Protein AF-Q2KKU3-F1 (afdb_monomer_lite)

Radius of gyration: 19.23 Å; chains: 1; bounding box: 48×35×45 Å

pLDDT: mean 78.04, std 16.97, range [41.41, 92.94]

Structure (mmCIF, N/CA/C/O backbone):
data_AF-Q2KKU3-F1
#
_entry.id   AF-Q2KKU3-F1
#
loop_
_atom_site.group_PDB
_atom_site.id
_atom_site.type_symbol
_atom_site.label_atom_id
_atom_site.label_alt_id
_atom_site.label_comp_id
_atom_site.label_asym_id
_atom_site.label_entity_id
_atom_site.label_seq_id
_atom_site.pdbx_PDB_ins_code
_atom_site.Cartn_x
_atom_site.Cartn_y
_atom_site.Cartn_z
_atom_site.occupancy
_atom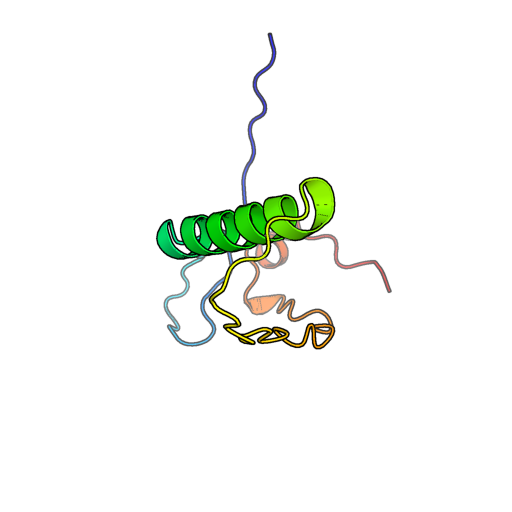_site.B_iso_or_equiv
_atom_site.auth_seq_id
_atom_site.auth_comp_id
_atom_site.auth_asym_id
_atom_site.auth_atom_id
_atom_site.pdbx_PDB_model_num
ATOM 1 N N . ARG A 1 1 ? -16.833 13.682 -15.839 1.00 68.38 1 ARG A N 1
ATOM 2 C CA . ARG A 1 1 ? -15.666 13.755 -14.925 1.00 68.38 1 ARG A CA 1
ATOM 3 C C . ARG A 1 1 ? -16.104 13.115 -13.612 1.00 68.38 1 ARG A C 1
ATOM 5 O O . ARG A 1 1 ? -17.049 13.624 -13.032 1.00 68.38 1 ARG A O 1
ATOM 12 N N . GLY A 1 2 ? -15.543 11.968 -13.233 1.00 84.12 2 GLY A N 1
ATOM 13 C CA . GLY A 1 2 ? -15.905 11.257 -11.999 1.00 84.12 2 GLY A CA 1
ATOM 14 C C . GLY A 1 2 ? -14.782 11.352 -10.970 1.00 84.12 2 GLY A C 1
ATOM 15 O O . GLY A 1 2 ? -13.618 11.434 -11.360 1.00 84.12 2 GLY A O 1
ATOM 16 N N . THR A 1 3 ? -15.131 11.349 -9.686 1.00 87.25 3 THR A N 1
ATOM 17 C CA . THR A 1 3 ? -14.175 11.300 -8.573 1.00 87.25 3 THR A CA 1
ATOM 18 C C . THR A 1 3 ? -14.289 9.937 -7.909 1.00 87.25 3 THR A C 1
ATOM 20 O O . THR A 1 3 ? -15.389 9.525 -7.546 1.00 87.25 3 THR A O 1
ATOM 23 N N . VAL A 1 4 ? -13.166 9.241 -7.747 1.00 83.50 4 VAL A N 1
ATOM 24 C CA . VAL A 1 4 ? -13.105 8.004 -6.960 1.00 83.50 4 VAL A CA 1
ATOM 25 C C . VAL A 1 4 ? -12.818 8.379 -5.510 1.00 83.50 4 VAL A C 1
ATOM 27 O O . VAL A 1 4 ? -11.848 9.082 -5.237 1.00 83.50 4 VAL A O 1
ATOM 30 N N . ILE A 1 5 ? -13.659 7.911 -4.588 1.00 86.12 5 ILE A N 1
ATOM 31 C CA . ILE A 1 5 ? -13.452 8.050 -3.144 1.00 86.12 5 ILE A CA 1
ATOM 32 C C . ILE A 1 5 ? -13.046 6.675 -2.618 1.00 86.12 5 ILE A C 1
ATOM 34 O O . ILE A 1 5 ? -13.803 5.715 -2.737 1.00 86.12 5 ILE A O 1
ATOM 38 N N . MET A 1 6 ? -11.844 6.584 -2.054 1.00 84.62 6 MET A N 1
ATOM 39 C CA . MET A 1 6 ? -11.343 5.379 -1.394 1.00 84.62 6 MET A CA 1
ATOM 40 C C . MET A 1 6 ? -11.322 5.600 0.114 1.00 84.62 6 MET A C 1
ATOM 42 O O . MET A 1 6 ? -10.860 6.638 0.585 1.00 84.62 6 MET A O 1
ATOM 46 N N . ARG A 1 7 ? -11.783 4.600 0.868 1.00 88.25 7 ARG A N 1
ATOM 47 C CA . ARG A 1 7 ? -11.642 4.539 2.323 1.00 88.25 7 ARG A CA 1
ATOM 48 C C . ARG A 1 7 ? -10.688 3.392 2.673 1.00 88.25 7 ARG A C 1
ATOM 50 O O . ARG A 1 7 ? -11.143 2.252 2.749 1.00 88.25 7 ARG A O 1
ATOM 57 N N . PRO A 1 8 ? -9.382 3.654 2.842 1.00 90.25 8 PRO A N 1
ATOM 58 C CA . PRO A 1 8 ? -8.460 2.635 3.321 1.00 90.25 8 PRO A CA 1
ATOM 59 C C . PRO A 1 8 ? -8.778 2.265 4.776 1.00 90.25 8 PRO A C 1
ATOM 61 O O . PRO A 1 8 ? -9.186 3.116 5.567 1.00 90.25 8 PRO A O 1
ATOM 64 N N . PHE A 1 9 ? -8.576 0.994 5.114 1.00 91.88 9 PHE A N 1
ATOM 65 C CA . PHE A 1 9 ? -8.657 0.482 6.481 1.00 91.88 9 PHE A CA 1
ATOM 66 C C . PHE A 1 9 ? -7.250 0.309 7.047 1.00 91.88 9 PHE A C 1
ATOM 68 O O . PHE A 1 9 ? -6.334 -0.072 6.317 1.00 91.88 9 PHE A O 1
ATOM 75 N N . GLY A 1 10 ? -7.084 0.597 8.334 1.00 92.25 10 GLY A N 1
ATOM 76 C CA . GLY A 1 10 ? -5.806 0.493 9.026 1.00 92.25 10 GLY A CA 1
ATOM 77 C C . GLY A 1 10 ? -5.536 -0.869 9.667 1.00 92.25 10 GLY A C 1
ATOM 78 O O . GLY A 1 10 ? -6.374 -1.780 9.662 1.00 92.25 10 GLY A O 1
ATOM 79 N N . GLN A 1 11 ? -4.342 -0.982 10.241 1.00 91.12 11 GLN A N 1
ATOM 80 C CA . GLN A 1 11 ? -3.894 -2.112 11.052 1.00 91.12 11 GLN A CA 1
ATOM 81 C C . GLN A 1 11 ? -3.399 -1.613 12.410 1.00 91.12 11 GLN A C 1
ATOM 83 O O . GLN A 1 11 ? -2.735 -0.582 12.483 1.00 91.12 11 GLN A O 1
ATOM 88 N N . ALA A 1 12 ? -3.722 -2.335 13.476 1.00 92.44 12 ALA A N 1
ATOM 89 C CA . ALA A 1 12 ? -3.217 -2.052 14.808 1.00 92.44 12 ALA A CA 1
ATOM 90 C C . ALA A 1 12 ? -1.777 -2.549 14.960 1.00 92.44 12 ALA A C 1
ATOM 92 O O . ALA A 1 12 ? -1.388 -3.582 14.401 1.00 92.44 12 ALA A O 1
ATOM 93 N N . CYS A 1 13 ? -0.969 -1.813 15.722 1.00 88.12 13 CYS A N 1
ATOM 94 C CA . CYS A 1 13 ? 0.404 -2.217 15.978 1.00 88.12 13 CYS A CA 1
ATOM 95 C C . CYS A 1 13 ? 0.443 -3.364 16.994 1.00 88.12 13 CYS A C 1
ATOM 97 O O . CYS A 1 13 ? -0.054 -3.248 18.111 1.00 88.12 13 CYS A O 1
ATOM 99 N N . ARG A 1 14 ? 1.136 -4.453 16.647 1.00 86.44 14 ARG A N 1
ATOM 100 C CA . ARG A 1 14 ? 1.330 -5.604 17.544 1.00 86.44 14 ARG A CA 1
ATOM 101 C C . ARG A 1 14 ? 2.095 -5.262 18.833 1.00 86.44 14 ARG A C 1
ATOM 103 O O . ARG A 1 14 ? 2.015 -6.011 19.800 1.00 86.44 14 ARG A O 1
ATOM 110 N N . GLN A 1 15 ? 2.877 -4.183 18.828 1.00 88.38 15 GLN A N 1
ATOM 111 C CA . GLN A 1 15 ? 3.768 -3.814 19.933 1.00 88.38 15 GLN A CA 1
ATOM 112 C C . GLN A 1 15 ? 3.237 -2.661 20.786 1.00 88.38 15 GLN A C 1
ATOM 114 O O . GLN A 1 15 ? 3.469 -2.665 21.989 1.00 88.38 15 GLN A O 1
ATOM 119 N N . CYS A 1 16 ? 2.551 -1.685 20.186 1.00 85.50 16 CYS A N 1
ATOM 120 C CA . CYS A 1 16 ? 2.243 -0.432 20.876 1.00 85.50 16 CYS A CA 1
ATOM 121 C C . CYS A 1 16 ? 1.068 -0.525 21.865 1.00 85.50 16 CYS A C 1
ATOM 123 O O . CYS A 1 16 ? 0.983 0.341 22.728 1.00 85.50 16 CYS A O 1
ATOM 125 N N . GLN A 1 17 ? 0.213 -1.562 21.787 1.00 75.38 17 GLN A N 1
ATOM 126 C CA . GLN A 1 17 ? -0.972 -1.750 22.655 1.00 75.38 17 GLN A CA 1
ATOM 127 C C . GLN A 1 17 ? -1.794 -0.459 22.861 1.00 75.38 17 GLN A C 1
ATOM 129 O O . GLN A 1 17 ? -2.296 -0.193 23.948 1.00 75.38 17 GLN A O 1
ATOM 134 N N . ASP A 1 18 ? -1.901 0.360 21.818 1.00 82.94 18 ASP A N 1
ATOM 135 C CA . ASP A 1 18 ? -2.487 1.702 21.844 1.00 82.94 18 ASP A CA 1
ATOM 136 C C . ASP A 1 18 ? -3.941 1.737 21.343 1.00 82.94 18 ASP A C 1
ATOM 138 O O . ASP A 1 18 ? -4.530 2.811 21.256 1.00 82.94 18 ASP A O 1
ATOM 142 N N . ASP A 1 19 ? -4.519 0.572 21.020 1.00 81.00 19 ASP A N 1
ATOM 143 C CA . ASP A 1 19 ? -5.848 0.401 20.408 1.00 81.00 19 ASP A CA 1
ATOM 144 C C . ASP A 1 19 ? -6.084 1.292 19.164 1.00 81.00 19 ASP A C 1
ATOM 146 O O . ASP A 1 19 ? -7.223 1.531 18.751 1.00 81.00 19 ASP A O 1
ATOM 150 N N . GLU A 1 20 ? -5.007 1.763 18.524 1.00 91.81 20 GLU A N 1
ATOM 151 C CA . GLU A 1 20 ? -5.057 2.668 17.378 1.00 91.81 20 GLU A CA 1
ATOM 152 C C . GLU A 1 20 ? -4.851 1.914 16.055 1.00 91.81 20 GLU A 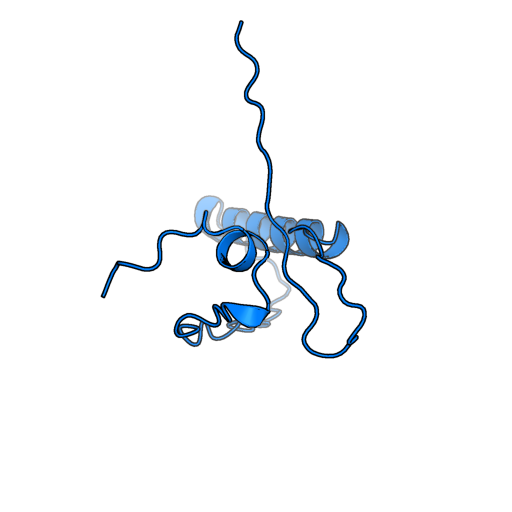C 1
ATOM 154 O O . GLU A 1 20 ? -4.066 0.969 15.952 1.00 91.81 20 GLU A O 1
ATOM 159 N N . PHE A 1 21 ? -5.562 2.341 15.005 1.00 92.69 21 PHE A N 1
ATOM 160 C CA . PHE A 1 21 ? -5.407 1.796 13.657 1.00 92.69 21 PHE A CA 1
ATOM 161 C C . PHE A 1 21 ? -4.549 2.709 12.793 1.00 92.69 21 PHE A C 1
ATOM 163 O O . PHE A 1 21 ? -4.942 3.823 12.444 1.00 92.69 21 PHE A O 1
ATOM 170 N N . TYR A 1 22 ? -3.422 2.178 12.340 1.00 90.81 22 TYR A N 1
ATOM 171 C CA . TYR A 1 22 ? -2.504 2.872 11.457 1.00 90.81 22 TYR A CA 1
ATOM 172 C C . TYR A 1 22 ? -2.908 2.648 10.003 1.00 90.81 22 TYR A C 1
ATOM 174 O O . TYR A 1 22 ? -3.019 1.509 9.539 1.00 90.81 22 TYR A O 1
ATOM 182 N N . LEU A 1 23 ? -3.150 3.738 9.274 1.00 90.25 23 LEU A N 1
ATOM 183 C CA . LEU A 1 23 ? -3.469 3.667 7.852 1.00 90.25 23 LEU A CA 1
ATOM 184 C C . LEU A 1 23 ? -2.266 3.161 7.046 1.00 90.25 23 LEU A C 1
ATOM 186 O O . LEU A 1 23 ? -1.122 3.494 7.367 1.00 90.25 23 LEU A O 1
ATOM 190 N N . PRO A 1 24 ? -2.508 2.399 5.967 1.00 85.38 24 PRO A N 1
ATOM 191 C CA . PRO A 1 24 ? -1.440 1.987 5.077 1.00 85.38 24 PRO A CA 1
ATOM 192 C C . PRO A 1 24 ? -0.795 3.216 4.435 1.00 85.38 24 PRO A C 1
ATOM 194 O O . PRO A 1 24 ? -1.472 4.137 3.974 1.00 85.38 24 PRO A O 1
ATOM 197 N N . GLY A 1 25 ? 0.529 3.201 4.371 1.00 84.94 25 GLY A N 1
ATOM 198 C CA . GLY A 1 25 ? 1.315 4.268 3.781 1.00 84.94 25 GLY A CA 1
AT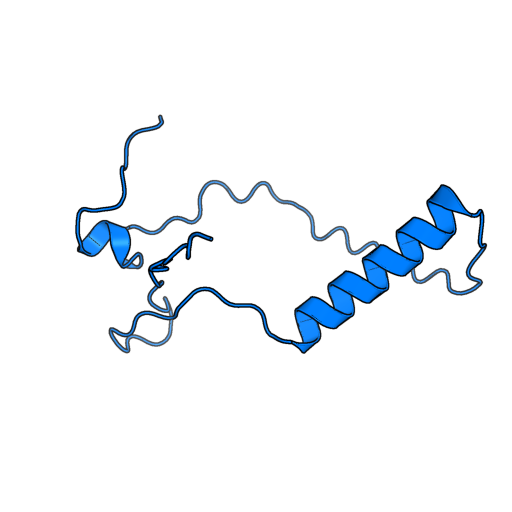OM 199 C C . GLY A 1 25 ? 2.759 3.836 3.592 1.00 84.94 25 GLY A C 1
ATOM 200 O O . GLY A 1 25 ? 3.191 2.810 4.113 1.00 84.94 25 GLY A O 1
ATOM 201 N N . PHE A 1 26 ? 3.494 4.636 2.831 1.00 84.75 26 PHE A N 1
ATOM 202 C CA . PHE A 1 26 ? 4.927 4.464 2.637 1.00 84.75 26 PHE A CA 1
ATOM 203 C C . PHE A 1 26 ? 5.638 5.712 3.125 1.00 84.75 26 PHE A C 1
ATOM 205 O O . PHE A 1 26 ? 5.171 6.833 2.884 1.00 84.75 26 PHE A O 1
ATOM 212 N N . TYR A 1 27 ? 6.794 5.541 3.759 1.00 86.75 27 TYR A N 1
ATOM 213 C CA . TYR A 1 27 ? 7.638 6.688 4.040 1.00 86.75 27 TYR A CA 1
ATOM 214 C C . TYR A 1 27 ? 8.200 7.219 2.721 1.00 86.75 27 TYR A C 1
ATOM 216 O O . TYR A 1 27 ? 8.662 6.456 1.872 1.00 86.75 27 TYR A O 1
ATOM 224 N N . LYS A 1 28 ? 8.202 8.546 2.545 1.00 90.38 28 LYS A N 1
ATOM 225 C CA . LYS A 1 28 ? 8.699 9.193 1.316 1.00 90.38 28 LYS A CA 1
ATOM 226 C C . LYS A 1 28 ? 10.085 8.677 0.909 1.00 90.38 28 LYS A C 1
ATOM 228 O O . LYS A 1 28 ? 10.312 8.401 -0.264 1.00 90.38 28 LYS A O 1
ATOM 233 N N . LYS A 1 29 ? 10.972 8.505 1.892 1.00 88.12 29 LYS A N 1
ATOM 234 C CA . LYS A 1 29 ? 12.330 7.987 1.702 1.00 88.12 29 LYS A CA 1
ATOM 235 C C . LYS A 1 29 ? 12.341 6.583 1.085 1.00 88.12 29 LYS A C 1
ATOM 237 O O . LYS A 1 29 ? 13.091 6.334 0.153 1.00 88.12 29 LYS A O 1
ATOM 242 N N . GLU A 1 30 ? 11.485 5.681 1.560 1.00 88.81 30 GLU A N 1
ATOM 243 C CA . GLU A 1 30 ? 11.411 4.311 1.034 1.00 88.81 30 GLU A CA 1
ATOM 244 C C . GLU A 1 30 ? 10.914 4.288 -0.414 1.00 88.81 30 GLU A C 1
ATOM 246 O O . GLU A 1 30 ? 11.426 3.526 -1.237 1.00 88.81 30 GLU A O 1
ATOM 251 N N . VAL A 1 31 ? 9.939 5.148 -0.738 1.00 90.25 31 VAL A N 1
ATOM 252 C CA . VAL A 1 31 ? 9.430 5.310 -2.108 1.00 90.25 31 VAL A CA 1
ATOM 253 C C . VAL A 1 31 ? 10.529 5.832 -3.026 1.00 90.25 31 VAL A C 1
ATOM 255 O O . VAL A 1 31 ? 10.732 5.292 -4.111 1.00 90.25 31 VAL A O 1
ATOM 258 N N . GLU A 1 32 ? 11.258 6.854 -2.586 1.00 92.31 32 GLU A N 1
ATOM 259 C CA . GLU A 1 32 ? 12.366 7.443 -3.334 1.00 92.31 32 GLU A CA 1
ATOM 260 C C . GLU A 1 32 ? 13.465 6.413 -3.620 1.00 92.31 32 GLU A C 1
ATOM 262 O O . GLU A 1 32 ? 13.849 6.215 -4.773 1.00 92.31 32 GLU A O 1
ATOM 267 N N . GLU A 1 33 ? 13.904 5.673 -2.602 1.00 89.94 33 GLU A N 1
ATOM 268 C CA . GLU A 1 33 ? 14.896 4.609 -2.762 1.00 89.94 33 GLU A CA 1
ATOM 269 C C . GLU A 1 33 ? 14.414 3.498 -3.707 1.00 89.94 33 GLU A C 1
ATOM 271 O O . GLU A 1 33 ? 15.185 2.993 -4.529 1.00 89.94 33 GLU A O 1
ATOM 276 N N . ALA A 1 34 ? 13.136 3.114 -3.628 1.00 91.19 34 ALA A N 1
ATOM 277 C CA . ALA A 1 34 ? 12.551 2.135 -4.539 1.00 91.19 34 ALA A CA 1
ATOM 278 C C . ALA A 1 34 ? 12.548 2.632 -5.992 1.00 91.19 34 ALA A C 1
ATOM 280 O O . ALA A 1 34 ? 12.892 1.869 -6.898 1.00 91.19 34 ALA A O 1
ATOM 281 N N . PHE A 1 35 ? 12.225 3.908 -6.213 1.00 91.81 35 PHE A N 1
ATOM 282 C CA . PHE A 1 35 ? 12.263 4.535 -7.533 1.00 91.81 35 PHE A CA 1
ATOM 283 C C . PHE A 1 35 ? 13.679 4.597 -8.100 1.00 91.81 35 PHE A C 1
ATOM 285 O O . PHE A 1 35 ? 13.885 4.222 -9.252 1.00 91.81 35 PHE A O 1
ATOM 292 N N . LEU A 1 36 ? 14.668 5.001 -7.302 1.00 90.56 36 LEU A N 1
ATOM 293 C CA . LEU A 1 36 ? 16.064 5.050 -7.741 1.00 90.56 36 LEU A CA 1
ATOM 294 C C . LEU A 1 36 ? 16.570 3.668 -8.175 1.00 90.56 36 LEU A C 1
ATOM 296 O O . LEU A 1 36 ? 17.188 3.543 -9.234 1.00 90.56 36 LEU A O 1
ATOM 300 N N . ARG A 1 37 ? 16.245 2.611 -7.417 1.00 89.25 37 ARG A N 1
ATOM 301 C CA . ARG A 1 37 ? 16.562 1.224 -7.803 1.00 89.25 37 ARG A CA 1
ATOM 302 C C . ARG A 1 37 ? 15.889 0.819 -9.114 1.00 89.25 37 ARG A C 1
ATOM 304 O O . ARG A 1 37 ? 16.516 0.168 -9.949 1.00 89.25 37 ARG A O 1
ATOM 311 N N . LEU A 1 38 ? 14.626 1.201 -9.307 1.00 90.75 38 LEU A N 1
ATOM 312 C CA . LEU A 1 38 ? 13.892 0.912 -10.538 1.00 90.75 38 LEU A CA 1
ATOM 313 C C . LEU A 1 38 ? 14.520 1.617 -11.746 1.00 90.75 38 LEU A C 1
ATOM 315 O O . LEU A 1 38 ? 14.741 0.974 -12.770 1.00 90.75 38 LEU A O 1
ATOM 319 N N . ILE A 1 39 ? 14.849 2.904 -11.612 1.00 90.69 39 ILE A N 1
ATOM 320 C CA . ILE A 1 39 ? 15.492 3.693 -12.670 1.00 90.69 39 ILE A CA 1
ATOM 321 C C . ILE A 1 39 ? 16.808 3.036 -13.094 1.00 90.69 39 ILE A C 1
ATOM 323 O O . ILE A 1 39 ? 17.006 2.807 -14.285 1.00 90.69 39 ILE A O 1
ATOM 327 N N . ARG A 1 40 ? 17.669 2.656 -12.140 1.00 86.38 40 ARG A N 1
ATOM 328 C CA . ARG A 1 40 ? 18.927 1.945 -12.438 1.00 86.38 40 ARG A CA 1
ATOM 329 C C . ARG A 1 40 ? 18.683 0.652 -13.213 1.00 86.38 40 ARG A C 1
ATOM 331 O O . ARG A 1 40 ? 19.320 0.399 -14.229 1.00 86.38 40 ARG A O 1
ATOM 338 N N . ARG A 1 41 ? 17.698 -0.146 -12.789 1.00 86.69 41 ARG A N 1
ATOM 339 C CA . ARG A 1 41 ? 17.365 -1.412 -13.459 1.00 86.69 41 ARG A CA 1
ATOM 340 C C . ARG A 1 41 ? 16.858 -1.207 -14.886 1.00 86.69 41 ARG A C 1
ATOM 342 O O . ARG A 1 41 ? 17.187 -2.005 -15.756 1.00 86.69 41 ARG A O 1
ATOM 349 N N . ILE A 1 42 ? 16.082 -0.152 -15.130 1.00 89.69 42 ILE A N 1
ATOM 350 C CA . ILE A 1 42 ? 15.626 0.220 -16.474 1.00 89.69 42 ILE A CA 1
ATOM 351 C C . ILE A 1 42 ? 16.815 0.645 -17.340 1.00 89.69 42 ILE A C 1
ATOM 353 O O . ILE A 1 42 ? 16.938 0.162 -18.460 1.00 89.69 42 ILE A O 1
ATOM 357 N N . ARG A 1 43 ? 17.708 1.496 -16.822 1.00 88.62 43 ARG A N 1
ATOM 358 C CA . ARG A 1 43 ? 18.918 1.933 -17.537 1.00 88.62 43 ARG A CA 1
ATOM 359 C C . ARG A 1 43 ? 19.778 0.745 -17.963 1.00 88.62 43 ARG A C 1
ATOM 361 O O . ARG A 1 43 ? 20.007 0.560 -19.155 1.00 88.62 43 ARG A O 1
ATOM 368 N N . LYS A 1 44 ? 20.105 -0.139 -17.020 1.00 85.56 44 LYS A N 1
ATOM 369 C CA . LYS A 1 44 ? 20.868 -1.362 -17.294 1.00 85.56 44 LYS A CA 1
ATOM 370 C C . LYS A 1 44 ? 20.183 -2.269 -18.319 1.00 85.56 44 LYS A C 1
ATOM 372 O O . LYS A 1 44 ? 20.790 -2.667 -19.305 1.00 85.56 44 LYS A O 1
ATOM 377 N N . ASN A 1 45 ? 18.908 -2.600 -18.102 1.00 86.19 45 ASN A N 1
ATOM 378 C CA . ASN A 1 45 ? 18.230 -3.626 -18.901 1.00 86.19 45 ASN A CA 1
ATOM 379 C C . ASN A 1 45 ? 17.779 -3.141 -20.281 1.00 86.19 45 ASN A C 1
ATOM 381 O O . ASN A 1 45 ? 17.692 -3.946 -21.204 1.00 86.19 45 ASN A O 1
ATOM 385 N N . CYS A 1 4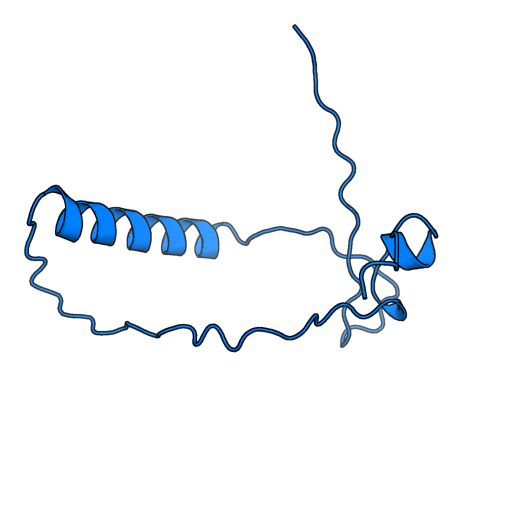6 ? 17.407 -1.867 -20.407 1.00 91.75 46 CYS A N 1
ATOM 386 C CA . CYS A 1 46 ? 16.797 -1.333 -21.624 1.00 91.75 46 CYS A CA 1
ATOM 387 C C . CYS A 1 46 ? 17.765 -0.487 -22.451 1.00 91.75 46 CYS A C 1
ATOM 389 O O . CYS A 1 46 ? 17.560 -0.371 -2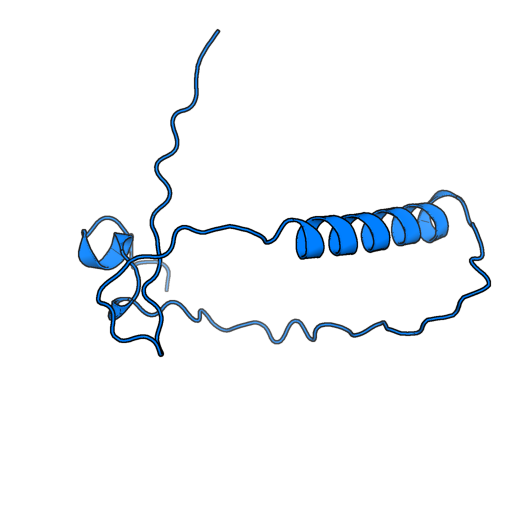3.656 1.00 91.75 46 CYS A O 1
ATOM 391 N N . TYR A 1 47 ? 18.788 0.099 -21.824 1.00 90.19 47 TYR A N 1
ATOM 392 C CA . TYR A 1 47 ? 19.724 1.008 -22.489 1.00 90.19 47 TYR A CA 1
ATOM 393 C C . TYR A 1 47 ? 21.165 0.485 -22.500 1.00 90.19 47 TYR A C 1
ATOM 395 O O . TYR A 1 47 ? 21.985 1.029 -23.228 1.00 90.19 47 TYR A O 1
ATOM 403 N N . GLY A 1 48 ? 21.463 -0.597 -21.769 1.00 83.25 48 GLY A N 1
ATOM 404 C CA . GLY A 1 48 ? 22.801 -1.190 -21.740 1.00 83.25 48 GLY A CA 1
ATOM 405 C C . GLY A 1 48 ? 23.825 -0.349 -20.980 1.00 83.25 48 GLY A C 1
ATOM 406 O O . GLY A 1 48 ? 25.017 -0.554 -21.172 1.00 83.25 48 GLY A O 1
ATOM 407 N N . ASP A 1 49 ? 23.369 0.584 -20.135 1.00 81.56 49 ASP A N 1
ATOM 408 C CA . ASP A 1 49 ? 24.248 1.373 -19.272 1.00 81.56 49 ASP A CA 1
ATOM 409 C C . ASP A 1 49 ? 24.955 0.429 -18.278 1.00 81.56 49 ASP A C 1
ATOM 411 O O . ASP A 1 49 ? 24.313 -0.206 -17.431 1.00 81.56 49 ASP A O 1
ATOM 415 N N . GLU A 1 50 ? 26.278 0.330 -18.397 1.00 67.00 50 GLU A N 1
ATOM 416 C CA . GLU A 1 50 ? 27.159 -0.321 -17.429 1.00 67.00 50 GLU A CA 1
ATOM 417 C C . GLU A 1 50 ? 27.461 0.696 -16.320 1.00 67.00 50 GLU A C 1
ATOM 419 O O . GLU A 1 50 ? 28.336 1.546 -16.457 1.00 67.00 50 GLU A O 1
ATOM 424 N N . ASP A 1 51 ? 26.680 0.680 -15.238 1.00 60.47 51 ASP A N 1
ATOM 425 C CA . ASP A 1 51 ? 27.040 1.433 -14.033 1.00 60.47 51 ASP A CA 1
ATOM 426 C C . ASP A 1 51 ? 28.266 0.742 -13.380 1.00 60.47 51 ASP A C 1
ATOM 428 O O . ASP A 1 51 ? 28.176 -0.431 -13.015 1.00 60.47 51 ASP A O 1
ATOM 432 N N . ASP A 1 52 ? 29.389 1.464 -13.224 1.00 55.59 52 ASP A N 1
ATOM 433 C CA . ASP A 1 52 ? 30.657 1.008 -12.596 1.00 55.59 52 ASP A CA 1
ATOM 434 C C . ASP A 1 52 ? 30.520 0.642 -11.100 1.00 55.59 52 ASP A C 1
ATOM 436 O O . ASP A 1 52 ? 31.409 0.030 -10.508 1.00 55.59 52 ASP A O 1
ATOM 440 N N . ASP A 1 53 ? 29.398 0.993 -10.470 1.00 56.56 53 ASP A N 1
ATOM 441 C CA . ASP A 1 53 ? 29.095 0.600 -9.098 1.00 56.56 53 ASP A CA 1
ATOM 442 C C . ASP A 1 53 ? 28.357 -0.742 -9.096 1.00 56.56 53 ASP A C 1
ATOM 444 O O . ASP A 1 53 ? 27.122 -0.816 -9.060 1.00 56.56 53 ASP A O 1
ATOM 448 N N . ASP A 1 54 ? 29.142 -1.820 -9.086 1.00 51.47 54 ASP A N 1
ATOM 449 C CA . ASP A 1 54 ? 28.711 -3.159 -8.681 1.00 51.47 54 ASP A CA 1
ATOM 450 C C . ASP A 1 54 ? 28.370 -3.166 -7.180 1.00 51.47 5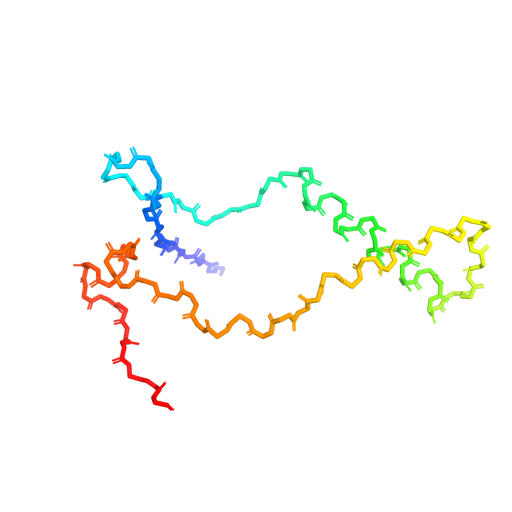4 ASP A C 1
ATOM 452 O O . ASP A 1 54 ? 28.990 -3.851 -6.366 1.00 51.47 54 ASP A O 1
ATOM 456 N N . ASP A 1 55 ? 27.362 -2.388 -6.773 1.00 50.50 55 ASP A N 1
ATOM 457 C CA . ASP A 1 55 ? 26.689 -2.647 -5.511 1.00 50.50 55 ASP A CA 1
ATOM 458 C C . ASP A 1 55 ? 25.754 -3.830 -5.739 1.00 50.50 55 ASP A C 1
ATOM 460 O O . ASP A 1 55 ? 24.543 -3.724 -5.970 1.00 50.50 55 ASP A O 1
ATOM 464 N N . ASN A 1 56 ? 26.386 -4.992 -5.628 1.00 47.00 56 ASN A N 1
ATOM 465 C CA . ASN A 1 56 ? 25.826 -6.314 -5.437 1.00 47.00 56 ASN A CA 1
ATOM 466 C C . ASN A 1 56 ? 24.930 -6.412 -4.178 1.00 47.00 56 ASN A C 1
ATOM 468 O O . ASN A 1 56 ? 24.631 -7.497 -3.685 1.00 47.00 56 ASN A O 1
ATOM 472 N N . SER A 1 57 ? 24.377 -5.299 -3.696 1.00 49.88 57 SER A N 1
ATOM 473 C CA . SER A 1 57 ? 23.144 -5.240 -2.925 1.00 49.88 57 SER A CA 1
ATOM 474 C C . SER A 1 57 ? 21.922 -5.543 -3.801 1.00 49.88 57 SER A C 1
ATOM 476 O O . SER A 1 57 ? 20.827 -5.011 -3.608 1.00 49.88 57 SER A O 1
ATOM 478 N N . ALA A 1 58 ? 22.028 -6.597 -4.613 1.00 45.81 58 ALA A N 1
ATOM 479 C CA . ALA A 1 58 ? 21.033 -7.650 -4.564 1.00 45.81 58 ALA A CA 1
ATOM 480 C C . ALA A 1 58 ? 21.005 -8.249 -3.141 1.00 45.81 58 ALA A C 1
ATOM 482 O O . ALA A 1 58 ? 21.111 -9.459 -2.941 1.00 45.81 58 ALA A O 1
ATOM 483 N N . SER A 1 59 ? 20.665 -7.423 -2.144 1.00 44.00 59 SER A N 1
ATOM 484 C CA . SER A 1 59 ? 19.650 -7.847 -1.205 1.00 44.00 59 SER A CA 1
ATOM 485 C C . SER A 1 59 ? 18.423 -8.095 -2.070 1.00 44.00 59 SER A C 1
ATOM 487 O O . SER A 1 59 ? 17.531 -7.265 -2.223 1.00 44.00 59 SER A O 1
ATOM 489 N N . SER A 1 60 ? 18.409 -9.288 -2.666 1.00 44.09 60 SER A N 1
ATOM 490 C CA . SER A 1 60 ? 17.283 -10.180 -2.563 1.00 44.09 60 SER A CA 1
ATOM 491 C C . SER A 1 60 ? 16.742 -9.964 -1.160 1.00 44.09 60 SER A C 1
ATOM 493 O O . SER A 1 60 ? 17.135 -10.646 -0.214 1.00 44.09 60 SER A O 1
ATOM 495 N N . ALA A 1 61 ? 15.870 -8.963 -1.013 1.00 42.88 61 ALA A N 1
ATOM 496 C CA . ALA A 1 61 ? 14.759 -9.044 -0.110 1.00 42.88 61 ALA A CA 1
ATOM 497 C C . ALA A 1 61 ? 14.176 -10.378 -0.518 1.00 42.88 61 ALA A C 1
ATOM 499 O O . ALA A 1 61 ? 13.542 -10.492 -1.568 1.00 42.88 61 ALA A O 1
ATOM 500 N N . ARG A 1 62 ? 14.622 -11.428 0.183 1.00 43.69 62 ARG A N 1
ATOM 501 C CA . ARG A 1 62 ? 14.150 -12.774 -0.018 1.00 43.69 62 ARG A CA 1
ATOM 502 C C . ARG A 1 62 ? 12.669 -12.543 0.101 1.00 43.69 62 ARG A C 1
ATOM 504 O O . ARG A 1 62 ? 12.188 -12.209 1.183 1.00 43.69 62 ARG A O 1
ATOM 511 N N . PHE A 1 63 ? 11.971 -12.623 -1.023 1.00 44.47 63 PHE A N 1
ATOM 512 C CA . PHE A 1 63 ? 10.543 -12.798 -1.029 1.00 44.47 63 PHE A CA 1
ATOM 513 C C . PHE A 1 63 ? 10.371 -14.211 -0.477 1.00 44.47 63 PHE A C 1
ATOM 515 O O . PHE A 1 63 ? 10.028 -15.147 -1.192 1.00 44.47 63 PHE A O 1
ATOM 522 N N . THR A 1 64 ? 10.696 -14.392 0.810 1.00 47.09 64 THR A N 1
ATOM 523 C CA . THR A 1 64 ? 10.044 -15.371 1.640 1.00 47.09 64 THR A CA 1
ATOM 524 C C . THR A 1 64 ? 8.596 -15.066 1.353 1.00 47.09 64 THR A C 1
ATOM 526 O O . THR A 1 64 ? 8.131 -13.952 1.602 1.00 47.09 64 THR A O 1
ATOM 529 N N . LYS A 1 65 ? 7.942 -15.974 0.623 1.00 51.59 65 LYS A N 1
ATOM 530 C CA . LYS A 1 65 ? 6.507 -15.906 0.402 1.00 51.59 65 LYS A CA 1
ATOM 531 C C . LYS A 1 65 ? 5.939 -15.729 1.799 1.00 51.59 65 LYS A C 1
ATOM 533 O O . LYS A 1 65 ? 5.958 -16.679 2.577 1.00 51.59 65 LYS A O 1
ATOM 538 N N . LYS A 1 66 ? 5.588 -14.493 2.163 1.00 50.72 66 LYS A N 1
ATOM 539 C CA . LYS A 1 66 ? 5.009 -14.190 3.461 1.00 50.72 66 LYS A CA 1
ATOM 540 C C . LYS A 1 66 ? 3.640 -14.826 3.374 1.00 50.72 66 LYS A C 1
ATOM 542 O O . LYS A 1 66 ? 2.719 -14.255 2.799 1.00 50.72 66 LYS A O 1
ATOM 547 N N . THR A 1 67 ? 3.568 -16.072 3.825 1.00 56.06 67 THR A N 1
ATOM 548 C CA . THR A 1 67 ? 2.328 -16.780 4.086 1.00 56.06 67 THR A CA 1
ATOM 549 C C . THR A 1 67 ? 1.485 -15.830 4.919 1.00 56.06 67 THR A C 1
ATOM 551 O O . THR A 1 67 ? 1.943 -15.385 5.970 1.00 56.06 67 THR A O 1
ATOM 554 N N . LYS A 1 68 ? 0.356 -15.421 4.333 1.00 60.03 68 LYS A N 1
ATOM 555 C CA . LYS A 1 68 ? -0.605 -14.406 4.780 1.00 60.03 68 LYS A CA 1
ATOM 556 C C . LYS A 1 68 ? -0.386 -13.965 6.252 1.00 60.03 68 LYS A C 1
ATOM 558 O O . LYS A 1 68 ? -0.962 -14.583 7.140 1.00 60.03 68 LYS A O 1
ATOM 563 N N . PRO A 1 69 ? 0.391 -12.897 6.551 1.00 72.75 69 PRO A N 1
ATOM 564 C CA . PRO A 1 69 ? 0.531 -12.355 7.910 1.00 72.75 69 PRO A CA 1
ATOM 565 C C . PRO A 1 69 ? -0.699 -11.508 8.281 1.00 72.75 69 PRO A C 1
ATOM 567 O O . PRO A 1 69 ? -0.583 -10.437 8.871 1.00 72.75 69 PRO A O 1
ATOM 570 N N . HIS A 1 70 ? -1.877 -11.932 7.827 1.00 83.38 70 HIS A N 1
ATOM 571 C CA . HIS A 1 70 ? -3.123 -11.249 8.099 1.00 83.38 70 HIS A CA 1
ATOM 572 C C . HIS A 1 70 ? -3.609 -11.694 9.474 1.00 83.38 70 HIS A C 1
ATOM 574 O O . HIS A 1 70 ? -4.069 -12.818 9.650 1.00 83.38 70 HIS A O 1
ATOM 580 N N . GLU A 1 71 ? -3.472 -10.809 10.451 1.00 88.19 71 GLU A N 1
ATOM 581 C CA . GLU A 1 71 ? -3.922 -11.043 11.814 1.00 88.19 71 GLU A CA 1
ATOM 582 C C . GLU A 1 71 ? -5.264 -10.328 12.006 1.00 88.19 71 GLU A C 1
ATOM 584 O O . GLU A 1 71 ? -5.328 -9.101 12.083 1.00 88.19 71 GLU A O 1
ATOM 589 N N . ALA A 1 72 ? -6.353 -11.102 12.014 1.00 88.94 72 ALA A N 1
ATOM 590 C CA . ALA A 1 72 ? -7.723 -10.582 12.025 1.00 88.94 72 ALA A CA 1
ATOM 591 C C . ALA A 1 72 ? -8.001 -9.663 13.226 1.00 88.94 72 ALA A C 1
ATOM 593 O O . ALA A 1 72 ? -8.684 -8.651 13.086 1.00 88.94 72 ALA A O 1
ATOM 594 N N . SER A 1 73 ? -7.408 -9.980 14.381 1.00 89.56 73 SER A N 1
ATOM 595 C CA . SER A 1 73 ? -7.486 -9.182 15.610 1.00 89.56 73 SER A CA 1
ATOM 596 C C . SER A 1 73 ? -6.803 -7.817 15.503 1.00 89.56 73 SER A C 1
ATOM 598 O O . SER A 1 73 ? -7.096 -6.941 16.307 1.00 89.56 73 SER A O 1
ATOM 600 N N . LEU A 1 74 ? -5.919 -7.614 14.522 1.00 90.56 74 LEU A N 1
ATOM 601 C CA . LEU A 1 74 ? -5.237 -6.340 14.280 1.00 90.56 74 LEU A CA 1
ATOM 602 C C . LEU A 1 74 ? -5.784 -5.606 13.049 1.00 90.56 74 LEU A C 1
ATOM 604 O O . LEU A 1 74 ? -5.371 -4.485 12.768 1.00 90.56 74 LEU A O 1
ATOM 608 N N . CYS A 1 75 ? -6.697 -6.199 12.279 1.00 91.31 75 CYS A N 1
ATOM 609 C CA . CYS A 1 75 ? -7.216 -5.592 11.058 1.00 91.31 75 CYS A CA 1
ATOM 610 C C . CYS A 1 75 ? -8.523 -4.834 11.314 1.00 91.31 75 CYS A C 1
ATOM 612 O O . CYS A 1 75 ? -9.543 -5.438 11.650 1.00 91.31 75 CYS A O 1
ATOM 614 N N . GLN A 1 76 ? -8.536 -3.526 11.033 1.00 92.94 76 GLN A N 1
ATOM 615 C CA . GLN A 1 76 ? -9.730 -2.693 11.207 1.00 92.94 76 GLN A CA 1
ATOM 616 C C . GLN A 1 76 ? -10.933 -3.222 10.409 1.00 92.94 76 GLN A C 1
ATOM 618 O O . GLN A 1 76 ? -12.052 -3.253 10.911 1.00 92.94 76 GLN A O 1
ATOM 623 N N . ALA A 1 77 ? -10.712 -3.680 9.173 1.00 92.25 77 ALA A N 1
ATOM 624 C CA . ALA A 1 77 ? -11.784 -4.198 8.326 1.00 92.25 77 ALA A CA 1
ATOM 625 C C . ALA A 1 77 ? -12.392 -5.506 8.865 1.00 92.25 77 ALA A C 1
ATOM 627 O O . ALA A 1 77 ? -13.598 -5.701 8.731 1.00 92.25 77 ALA A O 1
ATOM 628 N N . CYS A 1 78 ? -11.587 -6.384 9.478 1.00 91.62 78 CYS A N 1
ATOM 629 C CA . CYS A 1 78 ? -12.083 -7.605 10.129 1.00 91.62 78 CYS A CA 1
ATOM 630 C C . CYS A 1 78 ? -12.935 -7.269 11.349 1.00 91.62 78 CYS A C 1
ATOM 632 O O . CYS A 1 78 ? -14.042 -7.777 11.483 1.00 91.62 78 CYS A O 1
ATOM 634 N N . ILE A 1 79 ? -12.455 -6.353 12.191 1.00 91.62 79 ILE A N 1
ATOM 635 C CA . ILE A 1 79 ? -13.173 -5.899 13.390 1.00 91.62 79 ILE A CA 1
ATOM 636 C C . ILE A 1 79 ? -14.513 -5.248 13.021 1.00 91.62 79 ILE A C 1
ATOM 638 O O . ILE A 1 79 ? -15.499 -5.394 13.736 1.00 91.62 79 ILE A O 1
ATOM 642 N N . MET A 1 80 ? -14.575 -4.572 11.874 1.00 92.19 80 MET A N 1
ATOM 643 C CA . MET A 1 80 ? -15.804 -3.979 11.344 1.00 92.19 80 MET A CA 1
ATOM 644 C C . MET A 1 80 ? -16.703 -4.966 10.575 1.00 92.19 80 MET A C 1
ATOM 646 O O . MET A 1 80 ? -17.757 -4.554 10.096 1.00 92.19 80 MET A O 1
ATOM 650 N N . GLY A 1 81 ? -16.299 -6.230 10.407 1.00 91.06 81 GLY A N 1
ATOM 651 C CA . GLY A 1 81 ? -17.050 -7.233 9.639 1.00 91.06 81 GLY A CA 1
ATOM 652 C C . GLY A 1 81 ? -17.103 -6.973 8.127 1.00 91.06 81 GLY A C 1
ATOM 653 O O . GLY A 1 81 ? -17.998 -7.466 7.450 1.00 91.06 81 GLY A O 1
ATOM 654 N N . ILE A 1 82 ? -16.179 -6.168 7.593 1.00 90.31 82 ILE A N 1
ATOM 655 C CA . ILE A 1 82 ? -16.117 -5.787 6.168 1.00 90.31 82 ILE A CA 1
ATOM 656 C C . ILE A 1 82 ? -15.142 -6.685 5.398 1.00 90.31 82 ILE A C 1
ATOM 658 O O . ILE A 1 82 ? -15.279 -6.870 4.191 1.00 90.31 82 ILE A O 1
ATOM 662 N N . CYS A 1 83 ? -14.125 -7.220 6.075 1.00 86.56 83 CYS A N 1
ATOM 663 C CA . CYS A 1 83 ? -13.146 -8.096 5.445 1.00 86.56 83 CYS A CA 1
ATOM 664 C C . CYS A 1 83 ? -13.770 -9.469 5.158 1.00 86.56 83 CYS A C 1
ATOM 666 O O . CYS A 1 83 ? -14.126 -10.190 6.086 1.00 86.56 83 CYS A O 1
ATOM 668 N N . CYS A 1 84 ? -13.887 -9.824 3.877 1.00 68.25 84 CYS A N 1
ATOM 669 C CA . CYS A 1 84 ? -14.329 -11.139 3.423 1.00 68.25 84 CYS A CA 1
ATOM 670 C C . CYS A 1 84 ? -13.229 -12.168 3.730 1.00 68.25 84 CYS A C 1
ATOM 672 O O . CYS A 1 84 ? -12.266 -12.291 2.974 1.00 68.25 84 CYS A O 1
ATOM 674 N N . GLN A 1 85 ? -13.319 -12.864 4.860 1.00 63.84 85 GLN A N 1
ATOM 675 C CA . GLN A 1 85 ? -12.499 -14.047 5.108 1.00 63.84 85 GLN A CA 1
ATOM 676 C C . GLN A 1 85 ? -13.200 -15.254 4.493 1.00 63.84 85 GLN A C 1
ATOM 678 O O . GLN A 1 85 ? -13.900 -15.939 5.212 1.00 63.84 85 GLN A O 1
ATOM 683 N N . ASP A 1 86 ? -13.043 -15.460 3.185 1.00 52.78 86 ASP A N 1
ATOM 684 C CA . ASP A 1 86 ? -13.236 -16.751 2.512 1.00 52.78 86 ASP A CA 1
ATOM 685 C C . ASP A 1 86 ? -12.492 -16.688 1.170 1.00 52.78 86 ASP A C 1
ATOM 687 O O . ASP A 1 86 ? -12.941 -16.044 0.229 1.00 52.78 86 ASP A O 1
ATOM 691 N N . ASP A 1 87 ? -11.306 -17.290 1.140 1.00 49.81 87 ASP A N 1
ATOM 692 C CA . ASP A 1 87 ? -10.617 -17.815 -0.045 1.00 49.81 87 ASP A CA 1
ATOM 693 C C . ASP A 1 87 ? -9.568 -18.788 0.530 1.00 49.81 87 ASP A C 1
ATOM 695 O O . ASP A 1 87 ? -8.425 -18.394 0.835 1.00 49.81 87 ASP A O 1
ATOM 699 N N . ASP A 1 88 ? -10.046 -20.011 0.804 1.00 41.41 88 ASP A N 1
ATOM 700 C CA . ASP A 1 88 ? -9.260 -21.205 1.158 1.00 41.41 88 ASP A CA 1
ATOM 701 C C . ASP A 1 88 ? -8.062 -21.404 0.207 1.00 41.41 88 ASP A C 1
ATOM 703 O O . ASP A 1 88 ? -8.245 -21.338 -1.033 1.00 41.41 88 ASP A O 1
#

Sequence (88 aa):
RGTVIMRPFGQACRQCQDDEFYLPGFYKKEVEEAFLRLIRRIRKNCYGDEDDDDDNSASSARFTKKTKPHEASLCQACIMGICCQDDD

Secondary structure (DSSP, 8-state):
----------EE-TTT---PEEPP---HHHHHHHHHHHHHHHIIIII----S-------------------GGGBHHHHTT-S-----

Organism: Siniperca chuatsi (NCBI:txid119488)

InterPro domains:
  IPR026096 Receptor-transporting protein [PTHR14402] (1-87)
  IPR027377 ZAR1/RTP1-5-like, 3CxxC-type zinc finger [PF13695] (2-79)
  IPR027377 ZAR1/RTP1-5-like, 3CxxC-type zinc finger [SM01328] (1-81)

Foldseek 3Di:
DDDDDDDFWFFADPPPPPPDGDGDDDDPVVVVVVVVVVVVVCCCPPVVDDDPPPPVPPPPPVCPVPPPPDDLVGTRCSVVVNDDPDDD